Protein AF-A0A2D7ZF98-F1 (afdb_monomer_lite)

Radius of gyration: 15.7 Å; chains: 1; bounding box: 40×18×44 Å

Secondary structure (DSSP, 8-state):
---HHHHHHHHHHHHHH---HHHHHHH-SSHHHHHHHHHHHHHHHHHHHHHHHTTGGGS-TTSTT------

pLDDT: mean 94.06, std 7.82, range [53.97, 98.31]

Sequence (71 aa):
MNIPHGEYEILALILDEIDLSRLKARMCDDKTSRDRFDKAANGVAVLIENMMGRRTHRLPKSHIDYKEKEA

Structure (mmCIF, N/CA/C/O backbone):
data_AF-A0A2D7ZF98-F1
#
_entry.id   AF-A0A2D7ZF98-F1
#
loop_
_atom_site.group_PDB
_atom_site.id
_atom_site.type_symbol
_atom_site.label_atom_id
_atom_site.label_alt_id
_atom_site.label_comp_id
_atom_site.label_asym_id
_atom_site.label_entity_id
_atom_site.label_seq_id
_atom_site.pdbx_PDB_ins_code
_atom_site.Cartn_x
_atom_site.Cartn_y
_atom_site.Cartn_z
_atom_site.occupancy
_atom_site.B_iso_or_equiv
_atom_site.auth_seq_id
_atom_site.auth_comp_id
_atom_site.auth_asym_id
_atom_site.auth_atom_id
_atom_site.pdbx_PDB_model_num
ATOM 1 N N . MET A 1 1 ? -24.205 11.065 1.863 1.00 53.97 1 MET A N 1
ATOM 2 C CA . MET A 1 1 ? -24.056 10.044 2.921 1.00 53.97 1 MET A CA 1
ATOM 3 C C . MET A 1 1 ? -22.697 9.399 2.703 1.00 53.97 1 MET A C 1
ATOM 5 O O . MET A 1 1 ? -22.472 8.925 1.601 1.00 53.97 1 MET A O 1
ATOM 9 N N . ASN A 1 2 ? -21.763 9.503 3.648 1.00 72.06 2 ASN A N 1
ATOM 10 C CA . ASN A 1 2 ? -20.477 8.795 3.560 1.00 72.06 2 ASN A CA 1
ATOM 11 C C . ASN A 1 2 ? -20.686 7.391 4.161 1.00 72.06 2 ASN A C 1
ATOM 13 O O . ASN A 1 2 ? -21.393 7.286 5.166 1.00 72.06 2 ASN A O 1
ATOM 17 N N . ILE A 1 3 ? -20.134 6.344 3.541 1.00 91.25 3 ILE A N 1
ATOM 18 C CA . ILE A 1 3 ? -20.218 4.949 4.010 1.00 91.25 3 ILE A CA 1
ATOM 19 C C . ILE A 1 3 ? -18.783 4.497 4.343 1.00 91.25 3 ILE A C 1
ATOM 21 O O . ILE A 1 3 ? -18.141 3.864 3.506 1.00 91.25 3 ILE A O 1
ATOM 25 N N . PRO A 1 4 ? -18.238 4.828 5.534 1.00 91.06 4 PRO A N 1
ATOM 26 C CA . PRO A 1 4 ? -16.802 4.708 5.800 1.00 91.06 4 PRO A CA 1
ATOM 27 C C . PRO A 1 4 ? -16.266 3.283 5.684 1.00 91.06 4 PRO A C 1
ATOM 29 O O . PRO A 1 4 ? -15.148 3.097 5.216 1.00 91.06 4 PRO A O 1
ATOM 32 N N . HIS A 1 5 ? -17.066 2.296 6.100 1.00 93.38 5 HIS A N 1
ATOM 33 C CA . HIS A 1 5 ? -16.703 0.884 5.995 1.00 93.38 5 HIS A CA 1
ATOM 34 C C . HIS A 1 5 ? -16.622 0.449 4.531 1.00 93.38 5 HIS A C 1
ATOM 36 O O . HIS A 1 5 ? -15.568 0.008 4.100 1.00 93.38 5 HIS A O 1
ATOM 42 N N . GLY A 1 6 ? -17.668 0.685 3.733 1.00 94.81 6 GLY A N 1
ATOM 43 C CA . GLY A 1 6 ? -17.640 0.370 2.300 1.00 94.81 6 GLY A CA 1
ATOM 44 C C . GLY A 1 6 ? -16.516 1.093 1.548 1.00 94.81 6 GLY A C 1
ATOM 45 O O . GLY A 1 6 ? -15.853 0.496 0.709 1.00 94.81 6 GLY A O 1
ATOM 46 N N . GLU A 1 7 ? -16.247 2.358 1.882 1.00 95.62 7 GLU A N 1
ATOM 47 C CA . GLU A 1 7 ? -15.111 3.098 1.321 1.00 95.62 7 GLU A CA 1
ATOM 48 C C . GLU A 1 7 ? -13.761 2.466 1.695 1.00 95.62 7 GLU A C 1
ATOM 50 O O . GLU A 1 7 ? -12.873 2.408 0.850 1.00 95.62 7 GLU A O 1
ATOM 55 N N . TYR A 1 8 ? -13.594 2.003 2.938 1.00 97.19 8 TYR A N 1
ATOM 56 C CA . TYR A 1 8 ? -12.373 1.327 3.381 1.00 97.19 8 TYR A CA 1
ATOM 57 C C . TYR A 1 8 ? -12.138 0.026 2.608 1.00 97.19 8 TYR A C 1
ATOM 59 O O . TYR A 1 8 ? -11.050 -0.155 2.074 1.00 97.19 8 TYR A O 1
ATOM 67 N N . GLU A 1 9 ? -13.161 -0.824 2.493 1.00 97.19 9 GLU A N 1
ATOM 68 C CA . GLU A 1 9 ? -13.063 -2.127 1.815 1.00 97.19 9 GLU A CA 1
ATOM 69 C C . GLU A 1 9 ? -12.701 -1.969 0.336 1.00 97.19 9 GLU A C 1
ATOM 71 O O . GLU A 1 9 ? -11.829 -2.659 -0.184 1.00 97.19 9 GLU A O 1
ATOM 76 N N . ILE A 1 10 ? -13.319 -0.998 -0.345 1.00 96.31 10 ILE A N 1
ATOM 77 C CA . ILE A 1 10 ? -13.006 -0.703 -1.748 1.00 96.31 10 ILE A CA 1
ATOM 78 C C . ILE A 1 10 ? -11.555 -0.227 -1.889 1.00 96.31 10 ILE A C 1
ATOM 80 O O . ILE A 1 10 ? -10.860 -0.648 -2.808 1.00 96.31 10 ILE A O 1
ATOM 84 N N . LEU A 1 11 ? -11.084 0.648 -0.995 1.00 97.06 11 LEU A N 1
ATOM 85 C CA . LEU A 1 11 ? -9.700 1.128 -1.022 1.00 97.06 11 LEU A CA 1
ATOM 86 C C . LEU A 1 11 ? -8.694 0.007 -0.725 1.00 97.06 11 LEU A C 1
ATOM 88 O O . LEU A 1 11 ? -7.659 -0.041 -1.384 1.00 97.06 11 LEU A O 1
ATOM 92 N N . ALA A 1 12 ? -9.007 -0.885 0.219 1.00 96.44 12 ALA A N 1
ATOM 93 C CA . ALA A 1 12 ? -8.184 -2.047 0.547 1.00 96.44 12 ALA A CA 1
ATOM 94 C C . ALA A 1 12 ? -8.038 -2.977 -0.664 1.00 96.44 12 ALA A C 1
ATOM 96 O O . ALA A 1 12 ? -6.921 -3.313 -1.045 1.00 96.44 12 ALA A O 1
ATOM 97 N N . LEU A 1 13 ? -9.154 -3.291 -1.329 1.00 97.00 13 LEU A N 1
ATOM 98 C CA . LEU A 1 13 ? -9.172 -4.102 -2.547 1.00 97.00 13 LEU A CA 1
ATOM 99 C C . LEU A 1 13 ? -8.345 -3.463 -3.673 1.00 97.00 13 LEU A C 1
ATOM 101 O O . LEU A 1 13 ? -7.566 -4.131 -4.340 1.00 97.00 13 LEU A O 1
ATOM 105 N N . ILE A 1 14 ? -8.493 -2.150 -3.879 1.00 96.50 14 ILE A N 1
ATOM 106 C CA . ILE A 1 14 ? -7.724 -1.391 -4.879 1.00 96.50 14 ILE A CA 1
ATOM 107 C C . ILE A 1 14 ? -6.222 -1.477 -4.591 1.00 96.50 14 ILE A C 1
ATOM 109 O O . ILE A 1 14 ? -5.432 -1.597 -5.524 1.00 96.50 14 ILE A O 1
ATOM 113 N N . LEU A 1 15 ? -5.825 -1.371 -3.323 1.00 96.31 15 LEU A N 1
ATOM 114 C CA . LEU A 1 15 ? -4.421 -1.405 -2.928 1.00 96.31 15 LEU A CA 1
ATOM 115 C C . LEU A 1 15 ? -3.803 -2.800 -3.096 1.00 96.31 15 LEU A C 1
ATOM 117 O O . LEU A 1 15 ? -2.658 -2.892 -3.530 1.00 96.31 15 LEU A O 1
ATOM 121 N N . ASP A 1 16 ? -4.553 -3.849 -2.755 1.00 95.56 16 ASP A N 1
ATOM 122 C CA . ASP A 1 16 ? -4.062 -5.231 -2.729 1.00 95.56 16 ASP A CA 1
ATOM 123 C C . ASP A 1 16 ? -4.127 -5.915 -4.105 1.00 95.56 16 ASP A C 1
ATOM 125 O O . ASP A 1 16 ? -3.193 -6.604 -4.511 1.00 95.56 16 ASP A O 1
ATOM 129 N N . GLU A 1 17 ? -5.203 -5.688 -4.866 1.00 95.50 17 GLU A N 1
ATOM 130 C CA . GLU A 1 17 ? -5.499 -6.487 -6.063 1.00 95.50 17 GLU A CA 1
ATOM 131 C C . GLU A 1 17 ? -5.194 -5.792 -7.398 1.00 95.50 17 GLU A C 1
ATOM 133 O O . GLU A 1 17 ? -5.188 -6.449 -8.445 1.00 95.50 17 GLU A O 1
ATOM 138 N N . ILE A 1 18 ? -4.956 -4.473 -7.431 1.00 94.88 18 ILE A N 1
ATOM 139 C CA . ILE A 1 18 ? -4.733 -3.789 -8.714 1.00 94.88 18 ILE A CA 1
ATOM 140 C C . ILE A 1 18 ? -3.380 -4.161 -9.318 1.00 94.88 18 ILE A C 1
ATOM 142 O O . ILE A 1 18 ? -2.315 -3.749 -8.858 1.00 94.88 18 ILE A O 1
ATOM 146 N N . ASP A 1 19 ? -3.443 -4.832 -10.467 1.00 95.38 19 ASP A N 1
ATOM 147 C CA . ASP A 1 19 ? -2.280 -5.077 -11.308 1.00 95.38 19 ASP A CA 1
ATOM 148 C C . ASP A 1 19 ? -1.936 -3.858 -12.184 1.00 95.38 19 ASP A C 1
ATOM 150 O O . ASP A 1 19 ? -2.674 -3.457 -13.091 1.00 95.38 19 ASP A O 1
ATOM 154 N N . LEU A 1 20 ? -0.751 -3.292 -11.948 1.00 96.69 20 LEU A N 1
ATOM 155 C CA . LEU A 1 20 ? -0.196 -2.177 -12.718 1.00 96.69 20 LEU A CA 1
ATOM 156 C C . LEU A 1 20 ? 0.732 -2.618 -13.862 1.00 96.69 20 LEU A C 1
ATOM 158 O O . LEU A 1 20 ? 1.248 -1.758 -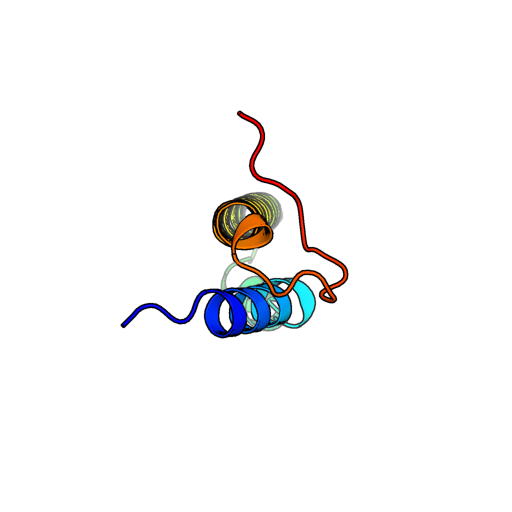14.582 1.00 96.69 20 LEU A O 1
ATOM 162 N N . SER A 1 21 ? 0.945 -3.921 -14.075 1.00 96.19 21 SER A N 1
ATOM 163 C CA . SER A 1 21 ? 1.902 -4.467 -15.050 1.00 96.19 21 SER A CA 1
ATOM 164 C C . SER A 1 21 ? 1.686 -3.920 -16.464 1.00 96.19 21 SER A C 1
ATOM 166 O O . SER A 1 21 ? 2.619 -3.428 -17.105 1.00 96.19 21 SER A O 1
ATOM 168 N N . ARG A 1 22 ? 0.433 -3.913 -16.932 1.00 97.38 22 ARG A N 1
ATOM 169 C CA . ARG A 1 22 ? 0.054 -3.410 -18.258 1.00 97.38 22 ARG A CA 1
ATOM 170 C C . ARG A 1 22 ? 0.313 -1.912 -18.400 1.00 97.38 22 ARG A C 1
ATOM 172 O O . ARG A 1 22 ? 0.731 -1.455 -19.463 1.00 97.38 22 ARG A O 1
ATOM 179 N N . LEU A 1 23 ? 0.058 -1.140 -17.344 1.00 97.25 23 LEU A N 1
ATOM 180 C CA . LEU A 1 23 ? 0.307 0.298 -17.347 1.00 97.25 23 LEU A CA 1
ATOM 181 C C . LEU A 1 23 ? 1.811 0.585 -17.361 1.00 97.25 23 LEU A C 1
ATOM 183 O O . LEU A 1 23 ? 2.261 1.402 -18.164 1.00 97.25 23 LEU A O 1
ATOM 187 N N . LYS A 1 24 ? 2.578 -0.140 -16.541 1.00 97.25 24 LYS A N 1
ATOM 188 C CA . LYS A 1 24 ? 4.041 -0.064 -16.485 1.00 97.25 24 LYS A CA 1
ATOM 189 C C . LYS A 1 24 ? 4.666 -0.393 -17.839 1.00 97.25 24 LYS A C 1
ATOM 191 O O . LYS A 1 24 ? 5.490 0.370 -18.327 1.00 97.25 24 LYS A O 1
ATOM 196 N N . ALA A 1 25 ? 4.209 -1.458 -18.499 1.00 96.69 25 ALA A N 1
ATOM 197 C CA . ALA A 1 25 ? 4.679 -1.836 -19.834 1.00 96.69 25 ALA A CA 1
ATOM 198 C C . ALA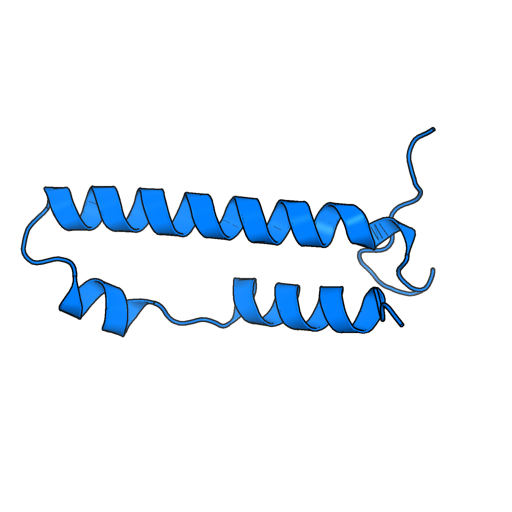 A 1 25 ? 4.412 -0.756 -20.897 1.00 96.69 25 ALA A C 1
ATOM 200 O O . ALA A 1 25 ? 5.200 -0.595 -21.822 1.00 96.69 25 ALA A O 1
ATOM 201 N N . ARG A 1 26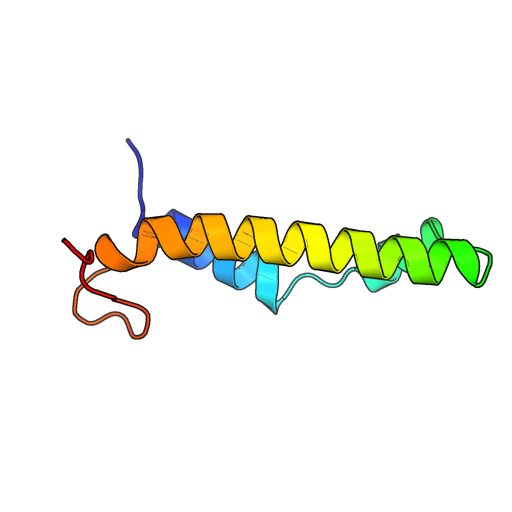 ? 3.313 -0.001 -20.767 1.00 97.12 26 ARG A N 1
ATOM 202 C CA . ARG A 1 26 ? 2.970 1.093 -21.687 1.00 97.12 26 ARG A CA 1
ATOM 203 C C . ARG A 1 26 ? 3.752 2.378 -21.410 1.00 97.12 26 ARG A C 1
ATOM 205 O O . ARG A 1 26 ? 3.990 3.144 -22.335 1.00 97.12 26 ARG A O 1
ATOM 212 N N . MET A 1 27 ? 4.067 2.655 -20.147 1.00 96.38 27 MET A N 1
ATOM 213 C CA . MET A 1 27 ? 4.662 3.928 -19.725 1.00 96.38 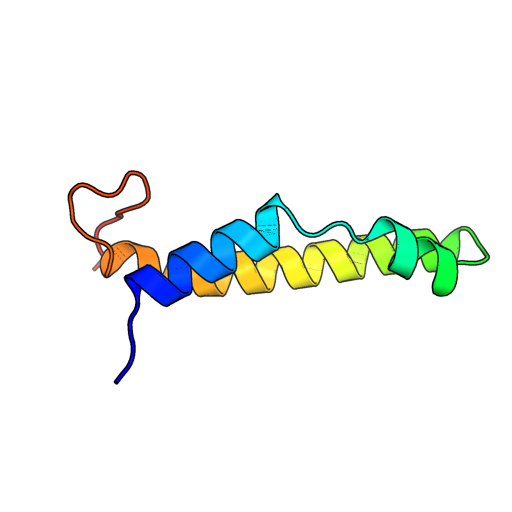27 MET A CA 1
ATOM 214 C C . MET A 1 27 ? 6.186 3.899 -19.613 1.00 96.38 27 MET A C 1
ATOM 216 O O . MET A 1 27 ? 6.791 4.966 -19.533 1.00 96.38 27 MET A O 1
ATOM 220 N N . CYS A 1 28 ? 6.797 2.716 -19.558 1.00 97.50 28 CYS A N 1
ATOM 221 C CA . CYS A 1 28 ? 8.218 2.573 -19.278 1.00 97.50 28 CYS A CA 1
ATOM 222 C C . CYS A 1 28 ? 8.956 1.870 -20.419 1.00 97.50 28 CYS A C 1
ATOM 224 O O . CYS A 1 28 ? 8.804 0.666 -20.627 1.00 97.50 28 CYS A O 1
ATOM 226 N N . ASP A 1 29 ? 9.815 2.612 -21.104 1.00 95.75 29 ASP A N 1
ATOM 227 C CA . ASP A 1 29 ? 10.673 2.157 -22.199 1.00 95.75 29 ASP A CA 1
ATOM 228 C C . ASP A 1 29 ? 12.141 1.972 -21.770 1.00 95.75 29 ASP A C 1
ATOM 230 O O . ASP A 1 29 ? 12.842 1.114 -22.305 1.00 95.75 29 ASP A O 1
ATOM 234 N N . ASP A 1 30 ? 12.587 2.698 -20.746 1.00 95.88 30 ASP A N 1
ATOM 235 C CA . ASP A 1 30 ? 13.956 2.672 -20.227 1.00 95.88 30 ASP A CA 1
ATOM 236 C C . ASP A 1 30 ? 14.035 2.366 -18.714 1.00 95.88 30 ASP A C 1
ATOM 238 O O . ASP A 1 30 ? 13.038 2.103 -18.039 1.00 95.88 30 ASP A O 1
ATOM 242 N N . LYS A 1 31 ? 15.249 2.356 -18.150 1.00 95.94 31 LYS A N 1
ATOM 243 C CA . LYS A 1 31 ? 15.454 2.133 -16.707 1.00 95.94 31 LYS A CA 1
ATOM 244 C C . LYS A 1 31 ? 14.917 3.294 -15.858 1.00 95.94 31 LYS A C 1
ATOM 246 O O . LYS A 1 31 ? 14.311 3.068 -14.816 1.00 95.94 31 LYS A O 1
ATOM 251 N N . THR A 1 32 ? 15.119 4.529 -16.306 1.00 97.75 32 THR A N 1
ATOM 252 C CA . THR A 1 32 ? 14.764 5.739 -15.552 1.00 97.75 32 THR A CA 1
ATOM 253 C C . THR A 1 32 ? 13.251 5.871 -15.374 1.00 97.75 32 THR A C 1
ATOM 255 O O . THR A 1 32 ? 12.770 6.210 -14.293 1.00 97.75 32 THR A O 1
ATOM 258 N N . SER A 1 33 ? 12.488 5.604 -16.429 1.00 97.50 33 SER A N 1
ATOM 259 C CA . SER A 1 33 ? 11.028 5.594 -16.451 1.00 97.50 33 SER A CA 1
ATOM 260 C C . SER A 1 33 ? 10.461 4.490 -15.561 1.00 97.50 33 SER A C 1
ATOM 262 O O . SER A 1 33 ? 9.491 4.754 -14.855 1.00 97.50 33 SER A O 1
ATOM 264 N N . ARG A 1 34 ? 11.094 3.307 -15.496 1.00 97.31 34 ARG A N 1
ATOM 265 C CA . ARG A 1 34 ? 10.728 2.240 -14.540 1.00 97.31 34 ARG A CA 1
ATOM 266 C C . ARG A 1 34 ? 10.929 2.683 -13.094 1.00 97.31 34 ARG A C 1
ATOM 268 O O . ARG A 1 34 ? 9.992 2.593 -12.308 1.00 97.31 34 ARG A O 1
ATOM 275 N N . ASP A 1 35 ? 12.097 3.239 -12.772 1.00 97.81 35 ASP A N 1
ATOM 276 C CA . ASP A 1 35 ? 12.397 3.723 -11.418 1.00 97.81 35 ASP A CA 1
ATOM 277 C C . ASP A 1 35 ? 11.428 4.845 -10.994 1.00 97.81 35 ASP A C 1
ATOM 279 O O . ASP A 1 35 ? 11.013 4.930 -9.836 1.00 97.81 35 ASP A O 1
ATOM 283 N N . ARG A 1 36 ? 11.040 5.724 -11.930 1.00 97.94 36 ARG A N 1
ATOM 284 C CA . ARG A 1 36 ? 10.038 6.777 -11.692 1.00 97.94 36 ARG A CA 1
ATOM 285 C C . ARG A 1 36 ? 8.631 6.215 -11.528 1.00 97.94 36 ARG A C 1
ATOM 287 O O . ARG A 1 36 ? 7.900 6.702 -10.669 1.00 97.94 36 ARG A O 1
ATOM 294 N N . PHE A 1 37 ? 8.263 5.213 -12.321 1.00 98.31 37 PHE A N 1
ATOM 295 C CA . PHE A 1 37 ? 6.970 4.548 -12.214 1.00 98.31 37 PHE A CA 1
ATOM 296 C C . PHE A 1 37 ? 6.806 3.886 -10.849 1.00 98.31 37 PHE A C 1
ATOM 298 O O . PHE A 1 37 ? 5.795 4.103 -10.194 1.00 98.31 37 PHE A O 1
ATOM 305 N N . ASP A 1 38 ? 7.823 3.163 -10.380 1.00 97.00 38 ASP A N 1
ATOM 306 C CA . ASP A 1 38 ? 7.775 2.483 -9.082 1.00 97.00 38 ASP A CA 1
ATOM 307 C C . ASP A 1 38 ? 7.677 3.484 -7.924 1.00 97.00 38 ASP A C 1
ATOM 309 O O . ASP A 1 38 ? 6.886 3.303 -6.999 1.00 97.00 38 ASP A O 1
ATOM 313 N N . LYS A 1 39 ? 8.390 4.614 -8.010 1.00 98.00 39 LYS A N 1
ATOM 314 C CA . LYS A 1 39 ? 8.227 5.721 -7.052 1.00 98.00 39 LYS A CA 1
ATOM 315 C C . LYS A 1 39 ? 6.820 6.318 -7.080 1.00 98.00 39 LYS A C 1
ATOM 317 O O . LYS A 1 39 ? 6.271 6.613 -6.021 1.00 98.00 39 LYS A O 1
ATOM 322 N N . ALA A 1 40 ? 6.241 6.506 -8.265 1.00 97.88 40 ALA A N 1
ATOM 323 C CA . ALA A 1 40 ? 4.887 7.030 -8.408 1.00 97.88 40 ALA A CA 1
ATOM 324 C C . ALA A 1 40 ? 3.840 6.053 -7.850 1.00 97.88 40 ALA A C 1
ATOM 326 O O . ALA A 1 40 ? 2.965 6.477 -7.098 1.00 97.88 40 ALA A O 1
ATOM 327 N N . ALA A 1 41 ? 3.965 4.759 -8.155 1.00 97.56 41 ALA A N 1
ATOM 328 C CA . ALA A 1 41 ? 3.097 3.707 -7.635 1.00 97.56 41 ALA A CA 1
ATOM 329 C C . ALA A 1 41 ? 3.146 3.650 -6.101 1.00 97.56 41 ALA A C 1
ATOM 331 O O . ALA A 1 41 ? 2.098 3.695 -5.462 1.00 97.56 41 ALA A O 1
ATOM 332 N N . ASN A 1 42 ? 4.345 3.684 -5.507 1.00 97.12 42 ASN A N 1
ATOM 333 C CA . ASN A 1 42 ? 4.509 3.770 -4.052 1.00 97.12 42 ASN A CA 1
ATOM 334 C C . ASN A 1 42 ? 3.859 5.032 -3.469 1.00 97.12 42 ASN A C 1
ATOM 336 O O . ASN A 1 42 ? 3.217 4.977 -2.425 1.00 97.12 42 ASN A O 1
ATOM 340 N N . GLY A 1 43 ? 3.984 6.175 -4.148 1.00 97.94 43 GLY A N 1
ATOM 341 C CA . GLY A 1 43 ? 3.316 7.408 -3.731 1.00 97.94 43 GLY A CA 1
ATOM 342 C C . GLY A 1 43 ? 1.791 7.271 -3.707 1.00 97.94 43 GLY A C 1
ATOM 343 O O . GLY A 1 43 ? 1.150 7.694 -2.748 1.00 97.94 43 GLY A O 1
ATOM 344 N N . VAL A 1 44 ? 1.206 6.648 -4.733 1.00 97.69 44 VAL A N 1
ATOM 345 C CA . VAL A 1 44 ? -0.240 6.383 -4.797 1.00 97.69 44 VAL A CA 1
ATOM 346 C C . VAL A 1 44 ? -0.674 5.395 -3.715 1.00 97.69 44 VAL A C 1
ATOM 348 O O . VAL A 1 44 ? -1.682 5.648 -3.057 1.00 97.69 44 VAL A O 1
ATOM 351 N N . ALA A 1 45 ? 0.095 4.330 -3.477 1.00 97.50 45 ALA A N 1
ATOM 352 C CA . ALA A 1 45 ? -0.161 3.375 -2.400 1.00 97.50 45 ALA A CA 1
ATOM 353 C C . ALA A 1 45 ? -0.246 4.083 -1.038 1.00 97.50 45 ALA A C 1
ATOM 355 O O . ALA A 1 45 ? -1.262 3.98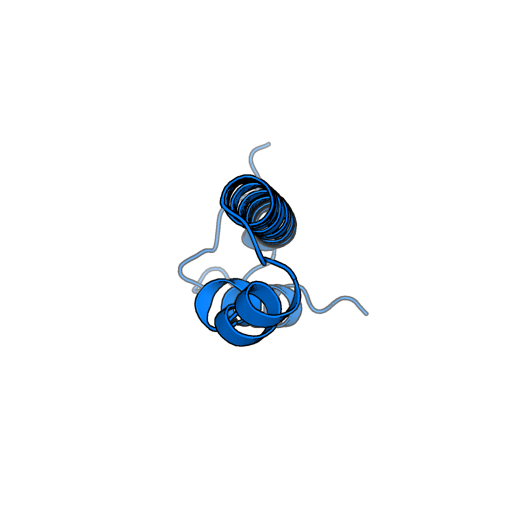4 -0.355 1.00 97.50 45 ALA A O 1
ATOM 356 N N . VAL A 1 46 ? 0.739 4.927 -0.714 1.00 97.81 46 VAL A N 1
ATOM 357 C CA . VAL A 1 46 ? 0.745 5.728 0.523 1.00 97.81 46 VAL A CA 1
ATOM 358 C C . VAL A 1 46 ? -0.464 6.669 0.606 1.00 97.81 46 VAL A C 1
ATOM 360 O O . VAL A 1 46 ? -1.023 6.885 1.683 1.00 97.81 46 VAL A O 1
ATOM 363 N N . LEU A 1 47 ? -0.911 7.259 -0.509 1.00 97.62 47 LEU A N 1
ATOM 364 C CA . LEU A 1 47 ? -2.130 8.078 -0.512 1.00 97.62 47 LEU A CA 1
ATOM 365 C C . LEU A 1 47 ? -3.371 7.245 -0.165 1.00 97.62 47 LEU A C 1
ATOM 367 O O . LEU A 1 47 ? -4.205 7.702 0.621 1.00 97.62 47 LEU A O 1
ATOM 371 N N . ILE A 1 48 ? -3.484 6.036 -0.717 1.00 97.62 48 ILE A N 1
ATOM 372 C CA . ILE A 1 48 ? -4.583 5.107 -0.433 1.00 97.62 48 ILE A CA 1
ATOM 373 C C . ILE A 1 48 ? -4.554 4.670 1.034 1.00 97.62 48 ILE A C 1
ATOM 375 O O . ILE A 1 48 ? -5.562 4.818 1.725 1.00 97.62 48 ILE A O 1
ATOM 379 N N . GLU A 1 49 ? -3.396 4.259 1.547 1.00 96.94 49 GLU A N 1
ATOM 380 C CA . GLU A 1 49 ? -3.207 3.887 2.955 1.00 96.94 49 GLU A CA 1
ATOM 381 C C . GLU A 1 49 ? -3.597 5.024 3.903 1.00 96.94 49 GLU A C 1
ATOM 383 O O . GLU A 1 49 ? -4.309 4.814 4.884 1.00 96.94 49 GLU A O 1
ATOM 388 N N . ASN A 1 50 ? -3.212 6.263 3.592 1.00 96.69 50 ASN A N 1
ATOM 389 C CA . ASN A 1 50 ? -3.606 7.429 4.381 1.00 96.69 50 ASN A CA 1
ATOM 390 C C . ASN A 1 50 ? -5.123 7.660 4.363 1.00 96.69 50 ASN A C 1
ATOM 392 O O . ASN A 1 50 ? -5.708 8.068 5.371 1.00 96.69 50 ASN A O 1
ATOM 396 N N . MET A 1 51 ? -5.784 7.424 3.227 1.00 95.62 51 MET A N 1
ATOM 397 C CA . MET A 1 51 ? -7.243 7.493 3.143 1.00 95.62 51 MET A CA 1
ATOM 398 C C . MET A 1 51 ? -7.898 6.389 3.981 1.00 95.62 51 MET A C 1
ATOM 400 O O . MET A 1 51 ? -8.861 6.672 4.700 1.00 95.62 51 MET A O 1
ATOM 404 N N . MET A 1 52 ? -7.367 5.169 3.939 1.00 96.25 52 MET A N 1
ATOM 405 C CA . MET A 1 52 ? -7.819 4.048 4.764 1.00 96.25 52 MET A CA 1
ATOM 406 C C . MET A 1 52 ? -7.611 4.322 6.259 1.00 96.25 52 MET A C 1
ATOM 408 O O . MET A 1 52 ? -8.539 4.165 7.050 1.00 96.25 52 MET A O 1
ATOM 412 N N . GLY A 1 53 ? -6.445 4.840 6.652 1.00 95.00 53 GLY A N 1
ATOM 413 C CA . GLY A 1 53 ? -6.098 5.166 8.040 1.00 95.00 53 GLY A CA 1
ATOM 414 C C . GLY A 1 53 ? -7.051 6.172 8.689 1.00 95.00 53 GLY A C 1
ATOM 415 O O . GLY A 1 53 ? -7.369 6.068 9.869 1.00 95.00 53 GLY A O 1
ATOM 416 N N . ARG A 1 54 ? -7.615 7.105 7.913 1.00 93.25 54 ARG A N 1
ATOM 417 C CA . ARG A 1 54 ? -8.646 8.043 8.403 1.00 93.25 54 ARG A CA 1
ATOM 418 C C . ARG A 1 54 ? -10.005 7.385 8.659 1.00 93.25 54 ARG A C 1
ATOM 420 O O . ARG A 1 54 ? -10.891 8.044 9.199 1.00 93.25 54 ARG A O 1
ATOM 427 N N . ARG A 1 55 ? -10.203 6.133 8.244 1.00 94.00 55 ARG A N 1
ATOM 428 C CA . ARG A 1 55 ? -11.474 5.399 8.339 1.00 94.00 55 ARG A CA 1
ATOM 429 C C . ARG A 1 55 ? -11.440 4.258 9.350 1.00 94.00 55 ARG A C 1
ATOM 431 O O . ARG A 1 55 ? -12.515 3.849 9.768 1.00 94.00 55 ARG A O 1
ATOM 438 N N . THR A 1 56 ? -10.267 3.818 9.808 1.00 95.00 56 THR A N 1
ATOM 439 C CA . THR A 1 56 ? -10.102 2.705 10.771 1.00 95.00 56 THR A CA 1
ATOM 440 C C . THR A 1 56 ? -10.944 2.876 12.040 1.00 95.00 56 THR A C 1
ATOM 442 O O . THR A 1 56 ? -11.637 1.952 12.449 1.00 95.00 56 THR A O 1
ATOM 445 N N . HIS A 1 57 ? -10.994 4.085 12.605 1.00 94.00 57 HIS A N 1
ATOM 446 C CA . HIS A 1 57 ? -11.819 4.414 13.781 1.00 94.00 57 HIS A CA 1
ATOM 447 C C . HIS A 1 57 ? -13.329 4.478 13.523 1.00 94.00 57 HIS A C 1
ATOM 449 O O . HIS A 1 57 ? -14.112 4.670 14.450 1.00 94.00 57 HIS A O 1
ATOM 455 N N . ARG A 1 58 ? -13.746 4.380 12.260 1.00 93.31 58 ARG A N 1
ATOM 45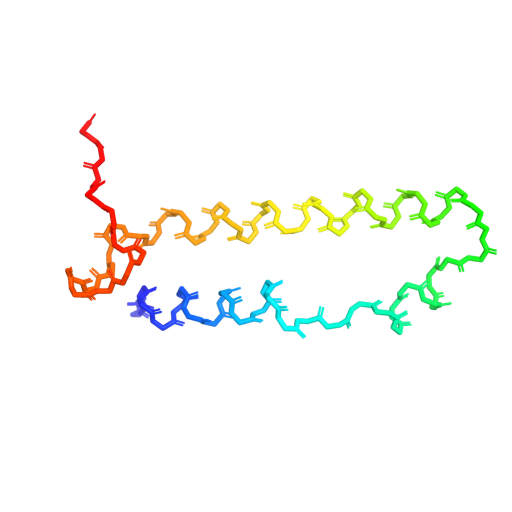6 C CA . ARG A 1 58 ? -15.151 4.361 11.832 1.00 93.31 58 ARG A CA 1
ATOM 457 C C . ARG A 1 58 ? -15.591 2.979 11.358 1.00 93.31 58 ARG A C 1
ATOM 459 O O . ARG A 1 58 ? -16.730 2.839 10.917 1.00 93.31 58 ARG A O 1
ATOM 466 N N . LEU A 1 59 ? -14.699 1.991 11.412 1.00 94.12 59 LEU A N 1
ATOM 467 C CA . LEU A 1 59 ? -15.035 0.605 11.121 1.00 94.12 59 LEU A CA 1
ATOM 468 C C . LEU A 1 59 ? -15.861 0.006 12.271 1.00 94.12 59 LEU A C 1
ATOM 470 O O . LEU A 1 59 ? -15.824 0.515 13.397 1.00 94.12 59 LEU A O 1
ATOM 474 N N . PRO A 1 60 ? -16.624 -1.069 12.020 1.00 94.00 60 PRO A N 1
ATOM 475 C CA . PRO A 1 60 ? -17.222 -1.854 13.092 1.00 94.00 60 PRO A CA 1
ATOM 476 C C . PRO A 1 60 ? -16.144 -2.342 14.067 1.00 94.00 60 PRO A C 1
ATOM 478 O O . PRO A 1 60 ? -15.072 -2.751 13.640 1.00 94.00 60 PRO A O 1
ATOM 481 N N . LYS A 1 61 ? -16.436 -2.386 15.372 1.00 93.88 61 LYS A N 1
ATOM 482 C CA . LYS A 1 61 ? -15.474 -2.862 16.390 1.00 93.88 61 LYS A CA 1
ATOM 483 C C . LYS A 1 61 ? -15.000 -4.307 16.180 1.00 93.88 61 LYS A C 1
ATOM 485 O O . LYS A 1 61 ? -13.971 -4.691 16.715 1.00 93.88 61 LYS A O 1
ATOM 490 N N . SER A 1 62 ? -15.776 -5.110 15.452 1.00 94.88 62 SER A N 1
ATOM 491 C CA . SER A 1 62 ? -15.434 -6.485 15.078 1.00 94.88 62 SER A CA 1
ATOM 492 C C . SER A 1 62 ? -14.518 -6.578 13.856 1.00 94.88 62 SER A C 1
ATOM 494 O O . SER A 1 62 ? -14.054 -7.667 13.536 1.00 94.88 62 SER A O 1
ATOM 496 N N . HIS A 1 63 ? -14.299 -5.474 13.142 1.00 94.75 63 HIS A N 1
ATOM 497 C CA . HIS A 1 63 ? -13.429 -5.430 11.977 1.00 94.75 63 HIS A CA 1
ATOM 498 C C . HIS A 1 63 ? -11.963 -5.540 12.410 1.00 94.75 63 HIS A C 1
ATOM 500 O O . HIS A 1 63 ? -11.550 -4.862 13.348 1.00 94.75 63 HIS A O 1
ATOM 506 N N . ILE A 1 64 ? -11.168 -6.352 11.707 1.00 94.75 64 ILE A N 1
ATOM 507 C CA . ILE A 1 64 ? -9.767 -6.631 12.067 1.00 94.75 64 ILE A CA 1
ATOM 508 C C . ILE A 1 64 ? -8.897 -5.364 12.101 1.00 94.75 64 ILE A C 1
ATOM 510 O O . ILE A 1 64 ? -8.100 -5.185 13.015 1.00 94.75 64 ILE A O 1
ATOM 514 N N . ASP A 1 65 ? -9.121 -4.446 11.159 1.00 94.62 65 ASP A N 1
ATOM 515 C CA . ASP A 1 65 ? -8.401 -3.168 11.079 1.00 94.62 65 ASP A CA 1
ATOM 516 C C . ASP A 1 65 ? -9.013 -2.017 11.894 1.00 94.62 65 ASP A C 1
ATOM 518 O O . ASP A 1 65 ? -8.597 -0.861 11.744 1.00 94.62 65 ASP A O 1
ATOM 522 N N . TYR A 1 66 ? -10.013 -2.286 12.742 1.00 95.38 66 TYR A N 1
ATOM 523 C CA . TYR A 1 66 ? -10.555 -1.253 13.623 1.00 95.38 66 TYR A CA 1
ATOM 524 C C . TYR A 1 66 ? -9.479 -0.775 14.605 1.00 95.38 66 TYR A C 1
ATOM 526 O O . TYR A 1 66 ? -8.836 -1.565 15.295 1.00 95.38 66 TYR A O 1
ATOM 534 N N . LYS A 1 67 ? -9.307 0.546 14.692 1.00 93.56 67 LYS A N 1
ATOM 535 C CA . LYS A 1 67 ? -8.397 1.198 15.642 1.00 93.56 67 LYS A CA 1
ATOM 536 C C . LYS A 1 67 ? -9.127 2.345 16.307 1.00 93.56 67 LYS A C 1
ATOM 538 O O . LYS A 1 67 ? -9.783 3.123 15.620 1.00 93.56 67 LYS A O 1
ATOM 543 N N . GLU A 1 68 ? -9.016 2.470 17.623 1.00 91.69 68 GLU A N 1
ATOM 544 C CA . GLU A 1 68 ? -9.585 3.627 18.311 1.00 91.69 68 GLU A CA 1
ATOM 545 C C . GLU A 1 68 ? -8.926 4.921 17.824 1.00 91.69 68 GLU A C 1
ATOM 547 O O . GLU A 1 68 ? -7.764 4.941 17.413 1.00 91.69 68 GLU A O 1
ATOM 552 N N . LYS A 1 69 ? -9.692 6.015 17.826 1.00 86.88 69 LYS A N 1
ATOM 553 C CA . LYS A 1 69 ? -9.145 7.324 17.486 1.00 86.88 69 LYS A CA 1
ATOM 554 C C . LYS A 1 69 ? -8.271 7.776 18.655 1.00 86.88 69 LYS A C 1
ATOM 556 O O . LYS A 1 69 ? -8.814 8.068 19.717 1.00 86.88 69 LYS A O 1
ATOM 561 N N . GLU A 1 70 ? -6.955 7.821 18.455 1.00 76.31 70 GLU A N 1
ATOM 562 C CA . GLU A 1 70 ? -6.043 8.442 19.420 1.00 76.31 70 GLU A CA 1
ATOM 563 C C . GLU A 1 70 ? -6.501 9.887 19.689 1.00 76.31 70 GLU A C 1
ATOM 565 O O . GLU A 1 70 ? -6.908 10.600 18.761 1.00 76.31 70 GLU A O 1
ATOM 570 N N . ALA A 1 71 ? -6.549 10.242 20.976 1.00 55.88 71 ALA A N 1
ATOM 571 C CA . ALA A 1 71 ? -7.128 11.481 21.492 1.00 55.88 71 ALA A CA 1
ATOM 572 C C . ALA A 1 71 ? -6.259 12.710 21.199 1.00 55.88 71 ALA A C 1
ATOM 574 O O . ALA A 1 71 ? -5.017 12.591 21.289 1.00 55.88 71 ALA A O 1
#

Foldseek 3Di:
DDDLQVLLVVLVCCLPPDDCPVVLVVQDDDPVSNVVVVVVNVVVSVVSVVSNVVRLCVHPPPDPSRDNDDD